Protein AF-A0A351Y5T0-F1 (afdb_monomer_lite)

Foldseek 3Di:
DDDDDDDDDDDPDPPWDKDFDPQCRLQQWDWDWDQDPVGIDTDIDGDPQQRSRRIFTHDPRDTDRPD

Sequence (67 aa):
MTKKISYSRMKKVTGTDEKTCTTCKGHGSIVQQVQTPFGVMQSQSVCPYCEGSGKIYTKDGKQLANG

pLDDT: mean 83.34, std 9.46, range [53.31, 92.81]

Structure (mmCIF, N/CA/C/O backbone):
data_AF-A0A351Y5T0-F1
#
_entry.id   AF-A0A351Y5T0-F1
#
loop_
_atom_site.group_PDB
_atom_site.id
_atom_site.type_symbol
_atom_site.label_atom_id
_atom_site.label_alt_id
_atom_site.label_comp_id
_atom_site.label_asym_id
_atom_site.label_entity_id
_atom_site.label_seq_id
_atom_site.pdbx_PDB_ins_code
_atom_site.Cartn_x
_atom_site.Cartn_y
_atom_site.Cartn_z
_atom_site.occupancy
_atom_site.B_iso_or_equiv
_atom_site.auth_seq_id
_atom_site.auth_comp_id
_atom_site.auth_asym_id
_atom_site.auth_atom_id
_atom_site.pdbx_PDB_model_num
ATOM 1 N N . MET A 1 1 ? -20.904 37.885 20.899 1.00 54.94 1 MET A N 1
ATOM 2 C CA . MET A 1 1 ? -21.603 37.224 19.773 1.00 54.94 1 MET A CA 1
ATOM 3 C C . MET A 1 1 ? -20.782 36.020 19.329 1.00 54.94 1 MET A C 1
ATOM 5 O O . MET A 1 1 ? -19.756 36.193 18.687 1.00 54.94 1 MET A O 1
ATOM 9 N N . THR A 1 2 ? -21.165 34.810 19.731 1.00 66.88 2 THR A N 1
ATOM 10 C CA . THR A 1 2 ? -20.448 33.570 19.393 1.00 66.88 2 THR A CA 1
ATOM 11 C C . THR A 1 2 ? -20.965 33.030 18.059 1.00 66.88 2 THR A C 1
ATOM 13 O O . THR A 1 2 ? -22.119 32.618 17.958 1.00 66.88 2 THR A O 1
ATOM 16 N N . LYS A 1 3 ? -20.131 33.048 17.014 1.00 75.62 3 LYS A N 1
ATOM 17 C CA . LYS A 1 3 ? -20.463 32.446 15.713 1.00 75.62 3 LYS A CA 1
ATOM 18 C C . LYS A 1 3 ? -20.336 30.923 15.811 1.00 75.62 3 LYS A C 1
ATOM 20 O O . LYS A 1 3 ? -19.240 30.410 16.019 1.00 75.62 3 LYS A O 1
ATOM 25 N N . LYS A 1 4 ? -21.443 30.195 15.638 1.00 79.44 4 LYS A N 1
ATOM 26 C CA . LYS A 1 4 ? -21.419 28.740 15.423 1.00 79.44 4 LYS A CA 1
ATOM 27 C C . LYS A 1 4 ? -20.920 28.471 14.004 1.00 79.44 4 LYS A C 1
ATOM 29 O O . LYS A 1 4 ? -21.575 28.858 13.042 1.00 79.44 4 LYS A O 1
ATOM 34 N N . ILE A 1 5 ? -19.765 27.825 13.889 1.00 83.50 5 ILE A N 1
ATOM 35 C CA . ILE A 1 5 ? -19.232 27.327 12.619 1.00 83.50 5 ILE A CA 1
ATOM 36 C C . ILE A 1 5 ? -19.688 25.874 12.475 1.00 83.50 5 ILE A C 1
ATOM 38 O O . ILE A 1 5 ? -19.300 25.022 13.273 1.00 83.50 5 ILE A O 1
ATOM 42 N N . SER A 1 6 ? -20.525 25.596 11.478 1.00 80.50 6 SER A N 1
ATOM 43 C CA . SER A 1 6 ? -20.892 24.241 11.063 1.00 80.50 6 SER A CA 1
ATOM 44 C C . SER A 1 6 ? -20.012 23.805 9.891 1.00 80.50 6 SER A C 1
ATOM 46 O O . SER A 1 6 ? -19.855 24.538 8.919 1.00 80.50 6 SER A O 1
ATOM 48 N N . TYR A 1 7 ? -19.435 22.606 9.978 1.00 87.56 7 TYR A N 1
ATOM 49 C CA . TYR A 1 7 ? -18.698 21.985 8.879 1.00 87.56 7 TYR A CA 1
ATOM 50 C C . TYR A 1 7 ? -18.965 20.481 8.841 1.00 87.56 7 TYR A C 1
ATOM 52 O O . TYR A 1 7 ? -19.093 19.833 9.882 1.00 87.56 7 TYR A O 1
ATOM 60 N N . SER A 1 8 ? -19.023 19.928 7.635 1.00 81.38 8 SER A N 1
ATOM 61 C CA . SER A 1 8 ? -19.097 18.485 7.414 1.00 81.38 8 SER A CA 1
ATOM 62 C C . SER A 1 8 ? -17.677 17.924 7.370 1.00 81.38 8 SER A C 1
ATOM 64 O O . SER A 1 8 ? -16.831 18.438 6.639 1.00 81.38 8 SER A O 1
ATOM 66 N N . ARG A 1 9 ? -17.392 16.878 8.155 1.00 83.81 9 ARG A N 1
ATOM 67 C CA . ARG A 1 9 ? -16.092 16.191 8.161 1.00 83.81 9 ARG A CA 1
ATOM 68 C C . ARG A 1 9 ? -16.286 14.714 7.880 1.00 83.81 9 ARG A C 1
ATOM 70 O O . ARG A 1 9 ? -17.137 14.080 8.497 1.00 83.81 9 ARG A O 1
ATOM 77 N N . MET A 1 10 ? -15.445 14.159 7.017 1.00 74.81 10 MET A N 1
ATOM 78 C CA . MET A 1 10 ? -15.327 12.711 6.888 1.00 74.81 10 MET A CA 1
ATOM 79 C C . MET A 1 10 ? -14.685 12.170 8.171 1.00 74.81 10 MET A C 1
ATOM 81 O O . MET A 1 10 ? -13.570 12.555 8.531 1.00 74.81 10 MET A O 1
ATOM 85 N N . LYS A 1 11 ? -15.423 11.337 8.905 1.00 77.44 11 LYS A N 1
ATOM 86 C CA . LYS A 1 11 ? -14.948 10.662 10.114 1.00 77.44 11 LYS A CA 1
ATOM 87 C C . LYS A 1 11 ? -14.661 9.214 9.741 1.00 77.44 11 LYS A C 1
ATOM 89 O O . LYS A 1 11 ? -15.557 8.546 9.237 1.00 77.44 11 LYS A O 1
ATOM 94 N N . LYS A 1 12 ? -13.437 8.748 10.008 1.00 73.31 12 LYS A N 1
ATOM 95 C CA . LYS A 1 12 ? -13.078 7.332 9.853 1.00 73.31 12 LYS A CA 1
ATOM 96 C C . LYS A 1 12 ? -14.098 6.456 10.566 1.00 73.31 12 LYS A C 1
ATOM 98 O O . LYS A 1 12 ? -14.514 6.781 11.688 1.00 73.31 12 LYS A O 1
ATOM 103 N N . VAL A 1 13 ? -14.493 5.365 9.922 1.00 75.88 13 VAL A N 1
ATOM 104 C CA . VAL A 1 13 ? -15.500 4.479 10.491 1.00 75.88 13 VAL A CA 1
ATOM 105 C C . VAL A 1 13 ? -14.899 3.734 11.695 1.00 75.88 13 VAL A C 1
ATOM 107 O O . VAL A 1 13 ? -13.788 3.211 11.653 1.00 75.88 13 VAL A O 1
ATOM 110 N N . THR A 1 14 ? -15.603 3.739 12.827 1.00 74.44 14 THR A N 1
ATOM 111 C CA . THR A 1 14 ? -15.143 3.081 14.059 1.00 74.44 14 THR A CA 1
ATOM 112 C C . THR A 1 14 ? -15.445 1.582 14.008 1.00 74.44 14 THR A C 1
ATOM 114 O O . THR A 1 14 ? -16.520 1.191 13.539 1.00 74.44 14 THR A O 1
ATOM 117 N N . GLY A 1 15 ? -14.522 0.756 14.514 1.00 72.31 15 GLY A N 1
ATOM 118 C CA . GLY A 1 15 ? -14.678 -0.704 14.568 1.00 72.31 15 GLY A CA 1
ATOM 119 C C . GLY A 1 15 ? -14.396 -1.397 13.235 1.00 72.31 15 GLY A C 1
ATOM 120 O O . GLY A 1 15 ? -15.179 -2.229 12.800 1.00 72.31 15 GLY A O 1
ATOM 121 N N . THR A 1 16 ? -13.329 -0.987 12.551 1.00 79.25 16 THR A N 1
ATOM 122 C CA . THR A 1 16 ? -12.856 -1.635 11.321 1.00 79.25 16 THR A CA 1
ATOM 123 C C . THR A 1 16 ? -11.474 -2.188 11.571 1.00 79.25 16 THR A C 1
ATOM 125 O O . THR A 1 16 ? -10.610 -1.474 12.080 1.00 79.25 16 THR A O 1
ATOM 128 N N . ASP A 1 17 ? -11.271 -3.444 11.208 1.00 82.94 17 ASP A N 1
ATOM 129 C CA . ASP A 1 17 ? -9.969 -4.079 11.276 1.00 82.94 17 ASP A CA 1
ATOM 130 C C . ASP A 1 17 ? -9.101 -3.525 10.149 1.00 82.94 17 ASP A C 1
ATOM 132 O O . ASP A 1 17 ? -9.377 -3.750 8.966 1.00 82.94 17 ASP A O 1
ATOM 136 N N . GLU A 1 18 ? -8.056 -2.781 10.508 1.00 84.25 18 GLU A N 1
ATOM 137 C CA . GLU A 1 18 ? -7.045 -2.336 9.556 1.00 84.25 18 GLU A CA 1
ATOM 138 C C . GLU A 1 18 ? -5.909 -3.355 9.474 1.00 84.25 18 GLU A C 1
ATOM 140 O O . GLU A 1 18 ? -5.158 -3.575 10.422 1.00 84.25 18 GLU A O 1
ATOM 145 N N . LYS A 1 19 ? -5.766 -3.984 8.310 1.00 86.75 19 LYS A N 1
ATOM 146 C CA . LYS A 1 19 ? -4.639 -4.866 8.006 1.00 86.75 19 LYS A CA 1
ATOM 147 C C . LYS A 1 19 ? -3.755 -4.218 6.957 1.00 86.75 19 LYS A C 1
ATOM 149 O O . LYS A 1 19 ? -4.239 -3.718 5.944 1.00 86.75 19 LYS A O 1
ATOM 154 N N . THR A 1 20 ? -2.445 -4.234 7.169 1.00 89.25 20 THR A N 1
ATOM 155 C CA . THR A 1 20 ? -1.496 -3.746 6.163 1.00 89.25 20 THR A CA 1
ATOM 156 C C . THR A 1 20 ? -1.605 -4.598 4.903 1.00 89.25 20 THR A C 1
ATOM 158 O O . THR A 1 20 ? -1.569 -5.828 4.977 1.00 89.25 20 THR A O 1
ATOM 161 N N . CYS A 1 21 ? -1.739 -3.959 3.739 1.00 89.81 21 CYS A N 1
ATOM 162 C CA . CYS A 1 21 ? -1.778 -4.687 2.476 1.00 89.81 21 CYS A CA 1
ATOM 163 C C . CYS A 1 21 ? -0.416 -5.348 2.232 1.00 89.81 21 CYS A C 1
ATOM 165 O O . CYS A 1 21 ? 0.591 -4.658 2.077 1.00 89.81 21 CYS A O 1
ATOM 167 N N . THR A 1 22 ? -0.379 -6.679 2.186 1.00 89.31 22 THR A N 1
ATOM 168 C CA . THR A 1 22 ? 0.852 -7.457 1.986 1.00 89.31 22 THR A CA 1
ATOM 169 C C . THR A 1 22 ? 1.365 -7.380 0.550 1.00 89.31 22 THR A C 1
ATOM 171 O O . THR A 1 22 ? 2.576 -7.393 0.347 1.00 89.31 22 THR A O 1
ATOM 174 N N . THR A 1 23 ? 0.475 -7.212 -0.436 1.00 89.19 23 THR A N 1
ATOM 175 C CA . THR A 1 23 ? 0.835 -7.103 -1.860 1.00 89.19 23 THR A CA 1
ATOM 176 C C . THR A 1 23 ? 1.696 -5.876 -2.141 1.00 89.19 23 THR A C 1
ATOM 178 O O . THR A 1 23 ? 2.733 -5.976 -2.788 1.00 89.19 23 THR A O 1
ATOM 181 N N . CYS A 1 24 ? 1.285 -4.713 -1.632 1.00 91.06 24 CYS A N 1
ATOM 182 C CA . CYS A 1 24 ? 2.030 -3.464 -1.793 1.00 91.06 24 CYS A CA 1
ATOM 183 C C . CYS A 1 24 ? 2.851 -3.092 -0.555 1.00 91.06 24 CYS A C 1
ATOM 185 O O . CYS A 1 24 ? 3.416 -2.010 -0.530 1.00 91.06 24 CYS A O 1
ATOM 187 N N . LYS A 1 25 ? 2.886 -3.923 0.496 1.00 89.69 25 LYS A N 1
ATOM 188 C CA . LYS A 1 25 ? 3.569 -3.645 1.778 1.00 89.69 25 LYS A CA 1
ATOM 189 C C . LYS A 1 25 ? 3.241 -2.267 2.386 1.00 89.69 25 LYS A C 1
ATOM 191 O O . LYS A 1 25 ? 4.088 -1.648 3.018 1.00 89.69 25 LYS A O 1
ATOM 196 N N . GLY A 1 26 ? 2.018 -1.775 2.189 1.00 89.25 26 GLY A N 1
ATOM 197 C CA . GLY A 1 26 ? 1.598 -0.446 2.653 1.00 89.25 26 GLY A CA 1
ATOM 198 C C . GLY A 1 26 ? 1.875 0.718 1.692 1.00 89.25 26 GLY A C 1
ATOM 199 O O . GLY A 1 26 ? 1.487 1.839 2.000 1.00 89.25 26 GLY A O 1
ATOM 200 N N . HIS A 1 27 ? 2.476 0.481 0.521 1.00 90.75 27 HIS A N 1
ATOM 201 C CA . HIS A 1 27 ? 2.790 1.534 -0.457 1.00 90.75 27 HIS A CA 1
ATOM 202 C C . HIS A 1 27 ? 1.584 2.016 -1.282 1.00 90.75 27 HIS A C 1
ATOM 204 O O . HIS A 1 27 ? 1.679 3.035 -1.961 1.00 90.75 27 HIS A O 1
ATOM 210 N N . GLY A 1 28 ? 0.473 1.273 -1.307 1.00 90.06 28 GLY A N 1
ATOM 211 C CA . GLY A 1 28 ? -0.720 1.606 -2.106 1.00 90.06 28 GLY A CA 1
ATOM 212 C C . GLY A 1 28 ? -0.551 1.420 -3.622 1.00 90.06 28 GLY A C 1
ATOM 213 O O . GLY A 1 28 ? -1.525 1.409 -4.367 1.00 90.06 28 GLY A O 1
ATOM 214 N N . SER A 1 29 ? 0.666 1.180 -4.099 1.00 91.75 29 SER A N 1
ATOM 215 C CA . SER A 1 29 ? 0.982 0.944 -5.507 1.00 91.75 29 SER A CA 1
ATOM 216 C C . SER A 1 29 ? 1.914 -0.254 -5.653 1.00 91.75 29 SER A C 1
ATOM 218 O O . SER A 1 29 ? 2.608 -0.634 -4.708 1.00 91.75 29 SER A O 1
ATOM 220 N N . ILE A 1 30 ? 1.886 -0.877 -6.826 1.00 92.12 30 ILE A N 1
ATOM 221 C CA . ILE A 1 30 ? 2.764 -1.985 -7.195 1.00 92.12 30 ILE A CA 1
ATOM 222 C C . ILE A 1 30 ? 3.624 -1.563 -8.384 1.00 92.12 30 ILE A C 1
ATOM 224 O O . ILE A 1 30 ? 3.172 -0.848 -9.277 1.00 92.12 30 ILE A O 1
ATOM 228 N N . VAL A 1 31 ? 4.881 -1.998 -8.386 1.00 91.81 31 VAL A N 1
ATOM 229 C CA . VAL A 1 31 ? 5.786 -1.803 -9.520 1.00 91.81 31 VAL A CA 1
ATOM 230 C C . VAL A 1 31 ? 5.770 -3.081 -10.339 1.00 91.81 31 VAL A C 1
ATOM 232 O O . VAL A 1 31 ? 6.135 -4.147 -9.845 1.00 91.81 31 VAL A O 1
ATOM 235 N N . GLN A 1 32 ? 5.329 -2.980 -11.586 1.00 90.50 32 GLN A N 1
ATOM 236 C CA . GLN A 1 32 ? 5.366 -4.074 -12.544 1.00 90.50 32 GLN A CA 1
ATOM 237 C C . GLN A 1 32 ? 6.577 -3.875 -13.447 1.00 90.50 32 GLN A C 1
ATOM 239 O O . GLN A 1 32 ? 6.687 -2.867 -14.141 1.00 90.50 32 GLN A O 1
ATOM 244 N N . GLN A 1 33 ? 7.504 -4.827 -13.407 1.00 92.00 33 GLN A N 1
ATOM 245 C CA . GLN A 1 33 ? 8.678 -4.828 -14.265 1.00 92.00 33 GLN A CA 1
ATOM 246 C C . GLN A 1 33 ? 8.431 -5.768 -15.442 1.00 92.00 33 GLN A C 1
ATOM 248 O O . GLN A 1 33 ? 8.257 -6.971 -15.258 1.00 92.00 33 GLN A O 1
ATOM 253 N N . VAL A 1 34 ? 8.424 -5.215 -16.648 1.00 92.31 34 VAL A N 1
ATOM 254 C CA . VAL A 1 34 ? 8.274 -5.958 -17.896 1.00 92.31 34 VAL A CA 1
ATOM 255 C C . VAL A 1 34 ? 9.641 -6.031 -18.564 1.00 92.31 34 VAL A C 1
ATOM 257 O O . VAL A 1 34 ? 10.255 -5.006 -18.871 1.00 92.31 34 VAL A O 1
ATOM 260 N N . GLN A 1 35 ? 10.141 -7.253 -18.754 1.00 92.81 35 GLN A N 1
ATOM 261 C CA . GLN A 1 35 ? 11.359 -7.489 -19.522 1.00 92.81 35 GLN A CA 1
ATOM 262 C C . GLN A 1 35 ? 11.023 -7.444 -21.011 1.00 92.81 35 GLN A C 1
ATOM 264 O O . GLN A 1 35 ? 10.175 -8.192 -21.494 1.00 92.81 35 GLN A O 1
ATOM 269 N N . THR A 1 36 ? 11.691 -6.553 -21.731 1.00 90.38 36 THR A N 1
ATOM 270 C CA . THR A 1 36 ? 11.604 -6.428 -23.186 1.00 90.38 36 THR A CA 1
ATOM 271 C C . THR A 1 36 ? 12.996 -6.647 -23.783 1.00 90.38 36 THR A C 1
ATOM 273 O O . THR A 1 36 ? 13.991 -6.469 -23.077 1.00 90.38 36 THR A O 1
ATOM 276 N N . PRO A 1 37 ? 13.118 -6.985 -25.077 1.00 91.00 37 PRO A N 1
ATOM 277 C CA . PRO A 1 37 ? 14.427 -7.148 -25.718 1.00 91.00 37 PRO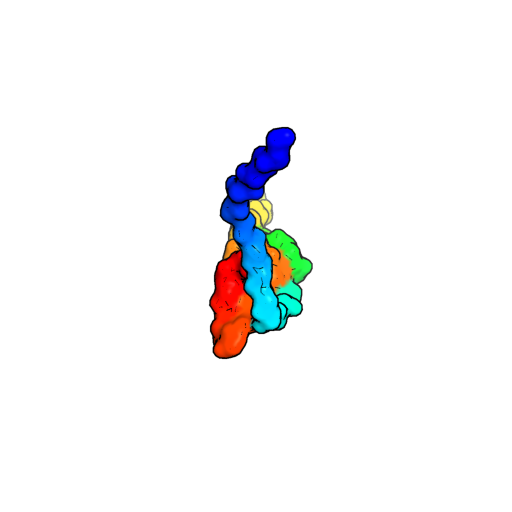 A CA 1
ATOM 278 C C . PRO A 1 37 ? 15.331 -5.907 -25.627 1.00 91.00 37 PRO A C 1
ATOM 280 O O . PRO A 1 37 ? 16.548 -6.025 -25.697 1.00 91.00 37 PRO A O 1
ATOM 283 N N . PHE A 1 38 ? 14.744 -4.723 -25.445 1.00 92.44 38 PHE A N 1
ATOM 284 C CA . PHE A 1 38 ? 15.456 -3.448 -25.340 1.00 92.44 38 PHE A CA 1
ATOM 285 C C . PHE A 1 38 ? 15.797 -3.048 -23.895 1.00 92.44 38 PHE A C 1
ATOM 287 O O . PHE A 1 38 ? 16.401 -2.001 -23.678 1.00 92.44 38 PHE A O 1
ATOM 294 N N . GLY A 1 39 ? 15.417 -3.858 -22.902 1.00 92.56 39 GLY A N 1
ATOM 295 C CA . GLY A 1 39 ? 15.680 -3.603 -21.489 1.00 92.56 39 GLY A CA 1
ATOM 296 C C . GLY A 1 39 ? 14.466 -3.835 -20.595 1.00 92.56 39 GLY A C 1
ATOM 297 O O . GLY A 1 39 ? 13.499 -4.508 -20.959 1.00 92.56 39 GLY A O 1
ATOM 298 N N . VAL A 1 40 ? 14.519 -3.271 -19.392 1.00 92.62 40 VAL A N 1
ATOM 299 C CA . VAL A 1 40 ? 13.461 -3.404 -18.388 1.00 92.62 40 VAL A CA 1
ATOM 300 C C . VAL A 1 40 ? 12.608 -2.144 -18.366 1.00 92.62 40 VAL A C 1
ATOM 302 O O . VAL A 1 40 ? 13.103 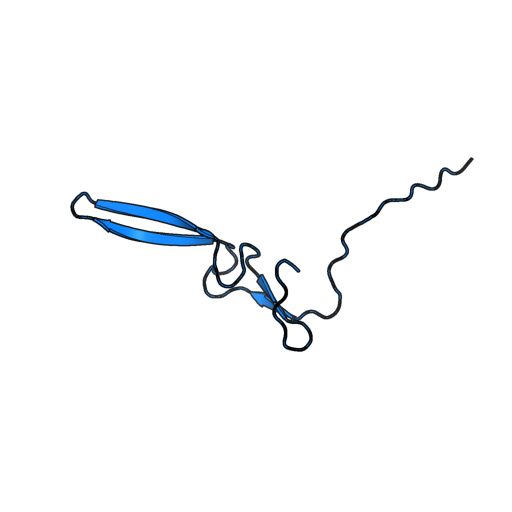-1.053 -18.100 1.00 92.62 40 VAL A O 1
ATOM 305 N N . MET A 1 41 ? 11.316 -2.287 -18.635 1.00 92.81 41 MET A N 1
ATOM 306 C CA . MET A 1 41 ? 10.350 -1.228 -18.363 1.00 92.81 41 MET A CA 1
ATOM 307 C C . MET A 1 41 ? 9.753 -1.459 -16.980 1.00 92.81 41 MET A C 1
ATOM 309 O O . MET A 1 41 ? 9.304 -2.561 -16.674 1.00 92.81 41 MET A O 1
ATOM 313 N N . GLN A 1 42 ? 9.749 -0.428 -16.140 1.00 91.38 42 GLN A N 1
ATOM 314 C CA . GLN A 1 42 ? 9.030 -0.430 -14.869 1.00 91.38 42 GLN A CA 1
ATOM 315 C C . GLN A 1 42 ? 7.806 0.473 -15.002 1.00 91.38 42 GLN A C 1
ATOM 317 O O . GLN A 1 42 ? 7.933 1.656 -15.307 1.00 91.38 42 GLN A O 1
ATOM 322 N N . SER A 1 43 ? 6.620 -0.082 -14.773 1.00 91.00 43 SER A N 1
ATOM 323 C CA . SER A 1 43 ? 5.363 0.662 -14.725 1.00 91.00 43 SER A CA 1
ATOM 324 C C . SER A 1 43 ? 4.781 0.588 -13.320 1.00 91.00 43 SER A C 1
ATOM 326 O O . SER A 1 43 ? 4.626 -0.503 -12.767 1.00 91.00 43 SER A O 1
ATOM 328 N N . GLN A 1 44 ? 4.440 1.736 -12.742 1.00 91.25 44 GLN A N 1
ATOM 329 C CA . GLN A 1 44 ? 3.754 1.804 -11.458 1.00 91.25 44 GLN A CA 1
ATOM 330 C C . GLN A 1 44 ? 2.244 1.771 -11.688 1.00 91.25 44 GLN A C 1
ATOM 332 O O . GLN A 1 44 ? 1.700 2.619 -12.392 1.00 91.25 44 GLN A O 1
ATOM 337 N N . SER A 1 45 ? 1.569 0.801 -11.084 1.00 90.88 45 SER A N 1
ATOM 338 C CA . SER A 1 45 ? 0.114 0.683 -11.115 1.00 90.88 45 SER A CA 1
ATOM 339 C C . SER A 1 45 ? -0.462 0.752 -9.701 1.00 90.88 45 SER A C 1
ATOM 341 O O . SER A 1 45 ? 0.215 0.475 -8.705 1.00 90.88 45 SER A O 1
ATOM 343 N N . VAL A 1 46 ? -1.718 1.190 -9.592 1.00 91.12 46 VAL A N 1
ATOM 344 C CA . VAL A 1 46 ? -2.440 1.203 -8.313 1.00 91.12 46 VAL A CA 1
ATOM 345 C C . VAL A 1 46 ? -2.579 -0.235 -7.828 1.00 91.12 46 VAL A C 1
ATOM 347 O O . VAL A 1 46 ? -2.880 -1.130 -8.616 1.00 91.12 46 VAL A O 1
ATOM 350 N N . CYS A 1 47 ? -2.347 -0.475 -6.537 1.00 91.19 47 CYS A N 1
ATOM 351 C CA . CYS A 1 47 ? -2.480 -1.815 -5.983 1.00 91.19 47 CYS A CA 1
ATOM 352 C C . CYS A 1 47 ? -3.952 -2.263 -6.066 1.00 91.19 47 CYS A C 1
ATOM 354 O O . CYS A 1 47 ? -4.783 -1.675 -5.376 1.00 91.19 47 CYS A O 1
ATOM 356 N N . PRO A 1 48 ? -4.296 -3.316 -6.831 1.00 86.69 48 PRO A N 1
ATOM 357 C CA . PRO A 1 48 ? -5.690 -3.726 -7.023 1.00 86.69 48 PRO A CA 1
ATOM 358 C C . PRO A 1 48 ? -6.309 -4.351 -5.764 1.00 86.69 48 PRO A C 1
ATOM 360 O O . PRO A 1 48 ? -7.522 -4.438 -5.653 1.00 86.69 48 PRO A O 1
ATOM 363 N N . TYR A 1 49 ? -5.486 -4.773 -4.798 1.00 85.94 49 TYR A N 1
ATOM 364 C CA . TYR A 1 49 ? -5.952 -5.397 -3.554 1.00 85.94 49 TYR A CA 1
ATOM 365 C C . TYR A 1 49 ? -6.407 -4.397 -2.490 1.00 85.94 49 TYR A C 1
ATOM 367 O O . TYR A 1 49 ? -7.174 -4.753 -1.603 1.00 85.94 49 TYR A O 1
ATOM 375 N N . CYS A 1 50 ? -5.867 -3.180 -2.517 1.00 86.94 50 CYS A N 1
ATOM 376 C CA . CYS A 1 50 ? -6.214 -2.126 -1.562 1.00 86.94 50 CYS A CA 1
ATOM 377 C C . CYS A 1 50 ? -6.674 -0.839 -2.251 1.00 86.94 50 CYS A C 1
ATOM 379 O O . CYS A 1 50 ? -6.883 0.165 -1.584 1.00 86.94 50 CYS A O 1
ATOM 381 N N . GLU A 1 51 ? -6.781 -0.854 -3.580 1.00 86.94 51 GLU A N 1
ATOM 382 C CA . GLU A 1 51 ? -7.245 0.262 -4.407 1.00 86.94 51 GLU A CA 1
ATOM 383 C C . GLU A 1 51 ? -6.500 1.583 -4.143 1.00 86.94 51 GLU A C 1
ATOM 385 O O . GLU A 1 51 ? -7.052 2.667 -4.290 1.00 86.94 51 GLU A O 1
ATOM 390 N N . GLY A 1 52 ? -5.226 1.511 -3.745 1.00 87.19 52 GLY A N 1
ATOM 391 C CA . GLY A 1 52 ? -4.423 2.700 -3.439 1.00 87.19 52 GLY A CA 1
ATOM 392 C C . GLY A 1 52 ? -4.342 3.080 -1.963 1.00 87.19 52 GLY A C 1
ATOM 393 O O . GLY A 1 52 ? -3.497 3.895 -1.602 1.00 87.19 52 GLY A O 1
ATOM 394 N N . SER A 1 53 ? -5.136 2.469 -1.081 1.00 86.31 53 SER A N 1
ATOM 395 C CA . SER A 1 53 ? -5.178 2.848 0.340 1.00 86.31 53 SER A CA 1
ATOM 396 C C . SER A 1 53 ? -3.950 2.393 1.147 1.00 86.31 53 SER A C 1
ATOM 398 O O . SER A 1 53 ? -3.707 2.883 2.249 1.00 86.31 53 SER A O 1
ATOM 400 N N . GLY A 1 54 ? -3.215 1.384 0.660 1.00 88.50 54 GLY A N 1
ATOM 401 C CA . GLY A 1 54 ? -2.124 0.719 1.391 1.00 88.50 54 GLY A CA 1
ATOM 402 C C . GLY A 1 54 ? -2.586 -0.160 2.568 1.00 88.50 54 GLY A C 1
ATOM 403 O O . GLY A 1 54 ? -1.804 -0.957 3.094 1.00 88.50 54 GLY A O 1
ATOM 404 N N . LYS A 1 55 ? -3.864 -0.084 2.949 1.00 86.81 55 LYS A N 1
ATOM 405 C CA . LYS A 1 55 ? -4.461 -0.785 4.089 1.00 86.81 55 LYS A CA 1
ATOM 406 C C . LYS A 1 55 ? -5.795 -1.415 3.704 1.00 86.81 55 LYS A C 1
ATOM 408 O O . LYS A 1 55 ? -6.654 -0.785 3.102 1.00 86.81 55 LYS A O 1
ATOM 413 N N . ILE A 1 56 ? -5.978 -2.669 4.080 1.00 85.94 56 ILE A N 1
ATOM 414 C CA . ILE A 1 56 ? -7.227 -3.392 3.883 1.00 85.94 56 ILE A CA 1
ATOM 415 C C . ILE A 1 56 ? -8.077 -3.176 5.128 1.00 85.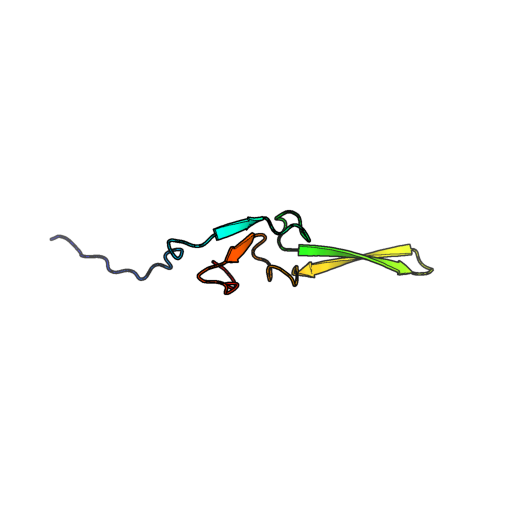94 56 ILE A C 1
ATOM 417 O O . ILE A 1 56 ? -7.705 -3.592 6.225 1.00 85.94 56 ILE A O 1
ATOM 421 N N . TYR A 1 57 ? -9.206 -2.509 4.935 1.00 84.56 57 TYR A N 1
ATOM 422 C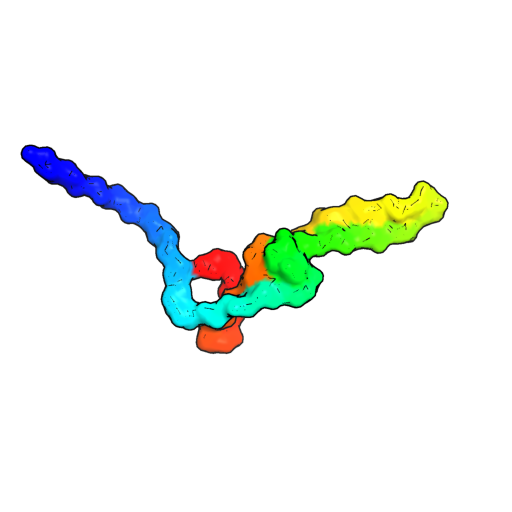 CA . TYR A 1 57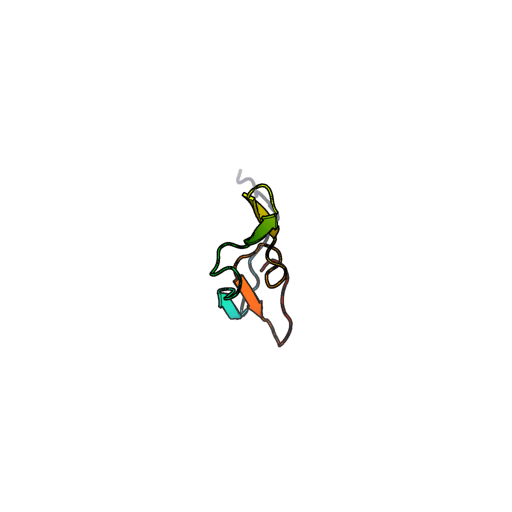 ? -10.186 -2.217 5.966 1.00 84.56 57 TYR A CA 1
ATOM 423 C C . TYR A 1 57 ? -11.289 -3.272 5.903 1.00 84.56 57 TYR A C 1
ATOM 425 O O . TYR A 1 57 ? -11.962 -3.392 4.882 1.00 84.56 57 TYR A O 1
ATOM 433 N N . THR A 1 58 ? -11.456 -4.064 6.962 1.00 79.69 58 THR A N 1
ATOM 434 C CA . THR A 1 58 ? -12.515 -5.083 7.036 1.00 79.69 58 THR A CA 1
ATOM 435 C C . THR A 1 58 ? -13.510 -4.708 8.120 1.00 79.69 58 THR A C 1
ATOM 437 O O . THR A 1 58 ? -13.120 -4.453 9.256 1.00 79.69 58 THR A O 1
ATOM 440 N N . LYS A 1 59 ? -14.797 -4.678 7.778 1.00 77.50 59 LYS A N 1
ATOM 441 C CA . LYS A 1 59 ? -15.880 -4.471 8.739 1.00 77.50 59 LYS A CA 1
ATOM 442 C C . LYS A 1 59 ? -16.980 -5.487 8.477 1.00 77.50 59 LYS A C 1
ATOM 444 O O . LYS A 1 59 ? -17.452 -5.589 7.347 1.00 77.50 59 LYS A O 1
ATOM 449 N N . ASP A 1 60 ? -17.344 -6.261 9.498 1.00 70.31 60 ASP A N 1
ATOM 450 C CA . ASP A 1 60 ? -18.426 -7.256 9.433 1.00 70.31 60 ASP A CA 1
ATOM 451 C C . ASP A 1 60 ? -18.306 -8.207 8.216 1.00 70.31 60 ASP A C 1
ATOM 453 O O . ASP A 1 60 ? -19.280 -8.512 7.530 1.00 70.31 60 ASP A O 1
ATOM 457 N N . GLY A 1 61 ? -17.073 -8.623 7.892 1.00 68.88 61 GLY A N 1
ATOM 458 C CA . GLY A 1 61 ? -16.769 -9.517 6.765 1.00 68.88 61 GLY A CA 1
ATOM 459 C C . GLY A 1 61 ? -16.723 -8.860 5.378 1.00 68.88 61 GLY A C 1
ATOM 460 O O . GLY A 1 61 ? -16.509 -9.563 4.392 1.00 68.88 61 GLY A O 1
ATOM 461 N N . LYS A 1 62 ? -16.885 -7.535 5.272 1.00 71.75 62 LYS A N 1
ATOM 462 C CA . LYS A 1 62 ? -16.816 -6.788 4.004 1.00 71.75 62 LYS A CA 1
ATOM 463 C C . LYS A 1 62 ? -15.558 -5.924 3.932 1.00 71.75 62 LYS A C 1
ATOM 465 O O . LYS A 1 62 ? -15.199 -5.260 4.905 1.00 71.75 62 LYS A O 1
ATOM 470 N N . GLN A 1 63 ? -14.897 -5.932 2.774 1.00 72.75 63 GLN A N 1
ATOM 471 C CA . GLN A 1 63 ? -13.766 -5.051 2.483 1.00 72.75 63 GLN A CA 1
ATOM 472 C C . GLN A 1 63 ? -14.286 -3.658 2.127 1.00 72.75 63 GLN A C 1
ATOM 474 O O . GLN A 1 63 ? -15.121 -3.504 1.237 1.00 72.75 63 GLN A 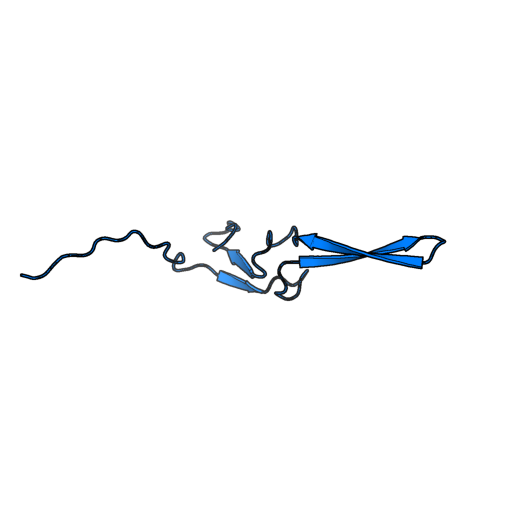O 1
ATOM 479 N N . LEU A 1 64 ? -13.815 -2.652 2.855 1.00 71.25 64 LEU A N 1
ATOM 480 C CA . LEU A 1 64 ? -14.162 -1.256 2.640 1.00 71.25 64 LEU A CA 1
ATOM 481 C C . LEU A 1 64 ? -13.095 -0.610 1.757 1.00 71.25 64 LEU A C 1
ATOM 483 O O . LEU A 1 64 ? -11.923 -0.536 2.135 1.00 71.25 64 LEU A O 1
ATOM 487 N N . ALA A 1 65 ? -13.517 -0.107 0.601 1.00 64.19 65 ALA A N 1
ATOM 488 C CA . ALA A 1 65 ? -12.705 0.779 -0.214 1.00 64.19 65 ALA A CA 1
ATOM 489 C C . ALA A 1 65 ? -12.543 2.119 0.530 1.00 64.19 65 ALA A C 1
ATOM 491 O O . ALA A 1 65 ? -13.528 2.806 0.800 1.00 64.19 65 ALA A O 1
ATOM 492 N N . ASN A 1 66 ? -11.302 2.491 0.851 1.00 63.28 66 ASN A N 1
ATOM 493 C CA . ASN A 1 66 ? -10.900 3.818 1.351 1.00 63.28 66 ASN A CA 1
ATOM 494 C C . ASN A 1 66 ? -11.227 4.234 2.805 1.00 63.28 66 ASN A C 1
ATOM 496 O O . ASN A 1 66 ? -11.051 5.411 3.101 1.00 63.28 66 ASN A O 1
ATOM 500 N N . GLY A 1 67 ? -11.566 3.307 3.715 1.00 53.31 67 GLY A N 1
ATOM 501 C CA . GLY A 1 67 ? -11.479 3.504 5.184 1.00 53.31 67 GLY A CA 1
ATOM 502 C C . GLY A 1 67 ? -12.426 4.512 5.847 1.00 53.31 67 GLY A C 1
ATOM 503 O O . GLY A 1 67 ? -12.205 5.735 5.719 1.00 53.31 67 GLY A O 1
#

Radius of gyration: 18.77 Å; chains: 1; bounding box: 37×47×46 Å

Secondary structure (DSSP, 8-state):
---------PPPPSS-EEEE-TTTTTSSEEEEEEEETTEEEEEEEE-TTTTTSSEEEEETTEEETT-